Protein AF-A0A7Y5V3I6-F1 (afdb_monomer)

Structure (mmCIF, N/CA/C/O backbone):
data_AF-A0A7Y5V3I6-F1
#
_entry.id   AF-A0A7Y5V3I6-F1
#
loop_
_atom_site.group_PDB
_atom_site.id
_atom_site.type_symbol
_atom_site.label_atom_id
_atom_site.label_alt_id
_atom_site.label_comp_id
_atom_site.label_asym_id
_atom_site.label_entity_id
_atom_site.label_seq_id
_atom_site.pdbx_PDB_ins_code
_atom_site.Cartn_x
_atom_site.Cartn_y
_atom_site.Cartn_z
_atom_site.occupancy
_atom_site.B_iso_or_equiv
_atom_site.auth_seq_id
_atom_site.auth_comp_id
_atom_site.auth_asym_id
_atom_site.auth_atom_id
_atom_site.pdbx_PDB_model_num
ATOM 1 N N . MET A 1 1 ? 12.542 26.590 9.702 1.00 32.09 1 MET A N 1
ATOM 2 C CA . MET A 1 1 ? 11.850 26.937 8.446 1.00 32.09 1 MET A CA 1
ATOM 3 C C . MET A 1 1 ? 12.357 25.949 7.407 1.00 32.09 1 MET A C 1
ATOM 5 O O . MET A 1 1 ? 13.538 25.983 7.094 1.00 32.09 1 MET A O 1
ATOM 9 N N . ILE A 1 2 ? 11.561 24.923 7.095 1.00 31.80 2 ILE A N 1
ATOM 10 C CA . ILE A 1 2 ? 12.020 23.717 6.388 1.00 31.80 2 ILE A CA 1
ATOM 11 C C . ILE A 1 2 ? 11.903 23.963 4.882 1.00 31.80 2 ILE A C 1
ATOM 13 O O . ILE A 1 2 ? 10.847 23.737 4.305 1.00 31.80 2 ILE A O 1
ATOM 17 N N . ASP A 1 3 ? 12.996 24.410 4.269 1.00 39.03 3 ASP A N 1
ATOM 18 C CA . ASP A 1 3 ? 13.195 24.379 2.819 1.00 39.03 3 ASP A CA 1
ATOM 19 C C . ASP A 1 3 ? 14.042 23.160 2.464 1.00 39.03 3 ASP A C 1
ATOM 21 O O . ASP A 1 3 ? 15.269 23.220 2.453 1.00 39.03 3 ASP A O 1
ATOM 25 N N . LYS A 1 4 ? 13.380 22.032 2.199 1.00 36.09 4 LYS A N 1
ATOM 26 C CA . LYS A 1 4 ? 13.916 20.949 1.360 1.00 36.09 4 LYS A CA 1
ATOM 27 C C . LYS A 1 4 ? 12.762 20.308 0.600 1.00 36.09 4 LYS A C 1
ATOM 29 O O . LYS A 1 4 ? 12.423 19.146 0.806 1.00 36.09 4 LYS A O 1
ATOM 34 N N . ILE A 1 5 ? 12.148 21.092 -0.285 1.00 38.62 5 ILE A N 1
ATOM 35 C CA . ILE A 1 5 ? 11.489 20.517 -1.456 1.00 38.62 5 ILE A CA 1
ATOM 36 C C . ILE A 1 5 ? 12.611 19.802 -2.208 1.00 38.62 5 ILE A C 1
ATOM 38 O O . ILE A 1 5 ? 13.498 20.443 -2.766 1.00 38.62 5 ILE A O 1
ATOM 42 N N . VAL A 1 6 ? 12.634 18.473 -2.108 1.00 43.81 6 VAL A N 1
ATOM 43 C CA . VAL A 1 6 ? 13.501 17.625 -2.924 1.00 43.81 6 VAL A CA 1
ATOM 44 C C . VAL A 1 6 ? 13.250 18.030 -4.370 1.00 43.81 6 VAL A C 1
ATOM 46 O O . VAL A 1 6 ? 12.114 17.986 -4.839 1.00 43.81 6 VAL A O 1
ATOM 49 N N . ASP A 1 7 ? 14.293 18.512 -5.038 1.00 39.78 7 ASP A N 1
ATOM 50 C CA . ASP A 1 7 ? 14.239 18.963 -6.421 1.00 39.78 7 ASP A CA 1
ATOM 51 C C . ASP A 1 7 ? 14.004 17.740 -7.321 1.00 39.78 7 ASP A C 1
ATOM 53 O O . ASP A 1 7 ? 14.928 17.056 -7.762 1.00 39.78 7 ASP A O 1
ATOM 57 N N . TRP A 1 8 ? 12.728 17.401 -7.523 1.00 36.53 8 TRP A N 1
ATOM 58 C CA . TRP A 1 8 ? 12.288 16.213 -8.257 1.00 36.53 8 TRP A CA 1
ATOM 59 C C . TRP A 1 8 ? 12.798 16.185 -9.703 1.00 36.53 8 TRP A C 1
ATOM 61 O O . TRP A 1 8 ? 12.896 15.110 -10.288 1.00 36.53 8 TRP A O 1
ATOM 71 N N . LYS A 1 9 ? 13.176 17.336 -10.278 1.00 33.19 9 LYS A N 1
ATOM 72 C CA . LYS A 1 9 ? 13.816 17.394 -11.599 1.00 33.19 9 LYS A CA 1
ATOM 73 C C . LYS A 1 9 ? 15.233 16.816 -11.576 1.00 33.19 9 LYS A C 1
ATOM 75 O O . LYS A 1 9 ? 15.596 16.102 -12.504 1.00 33.19 9 LYS A O 1
ATOM 80 N N . HIS A 1 10 ? 15.985 17.041 -10.498 1.00 32.56 10 HIS A N 1
ATOM 81 C CA . HIS A 1 10 ? 17.285 16.400 -10.286 1.00 32.56 10 HIS A CA 1
ATOM 82 C C . HIS A 1 10 ? 17.143 14.904 -9.994 1.00 32.56 10 HIS A C 1
ATOM 84 O O . HIS A 1 10 ? 17.870 14.106 -10.574 1.00 32.56 10 HIS A O 1
ATOM 90 N N . ALA A 1 11 ? 16.171 14.506 -9.164 1.00 41.66 11 ALA A N 1
ATOM 91 C CA . ALA A 1 11 ? 15.924 13.088 -8.886 1.00 41.66 11 ALA A CA 1
ATOM 92 C C . ALA A 1 11 ? 15.506 12.314 -10.148 1.00 41.66 11 ALA A C 1
ATOM 94 O O . ALA A 1 11 ? 15.926 11.177 -10.339 1.00 41.66 11 ALA A O 1
ATOM 95 N N . ARG A 1 12 ? 14.729 12.945 -11.037 1.00 38.62 12 ARG A N 1
ATOM 96 C CA . ARG A 1 12 ? 14.321 12.366 -12.319 1.00 38.62 12 ARG A CA 1
ATOM 97 C C . ARG A 1 12 ? 15.487 12.215 -13.299 1.00 38.62 12 ARG A C 1
ATOM 99 O O . ARG A 1 12 ? 15.620 11.142 -13.871 1.00 38.62 12 ARG A O 1
ATOM 106 N N . HIS A 1 13 ? 16.343 13.227 -13.460 1.00 35.78 13 HIS A N 1
ATOM 107 C CA . HIS A 1 13 ? 17.533 13.092 -14.313 1.00 35.78 13 HIS A CA 1
ATOM 108 C C . HIS A 1 13 ? 18.529 12.065 -13.757 1.00 35.78 13 HIS A C 1
ATOM 110 O O . HIS A 1 13 ? 19.020 11.242 -14.514 1.00 35.78 13 HIS A O 1
ATOM 116 N N . SER A 1 14 ? 18.758 12.013 -12.438 1.00 46.50 14 SER A N 1
ATOM 117 C CA . SER A 1 14 ? 19.600 10.961 -11.842 1.00 46.50 14 SER A CA 1
ATOM 118 C C . SER A 1 14 ? 19.001 9.557 -11.981 1.00 46.50 14 SER A C 1
ATOM 120 O O . SER A 1 14 ? 19.741 8.579 -12.054 1.00 46.50 14 SER A O 1
ATOM 122 N N . PHE A 1 15 ? 17.672 9.445 -12.039 1.00 42.69 15 PHE A N 1
ATOM 123 C CA . PHE A 1 15 ? 16.989 8.186 -12.320 1.00 42.69 15 PHE A CA 1
ATOM 124 C C . PHE A 1 15 ? 17.135 7.784 -13.798 1.00 42.69 15 PHE A C 1
ATOM 126 O O . PHE A 1 15 ? 17.448 6.633 -14.083 1.00 42.69 15 PHE A O 1
ATOM 133 N N . GLU A 1 16 ? 16.995 8.733 -14.730 1.00 40.59 16 GLU A N 1
ATOM 134 C CA . GLU A 1 16 ? 17.219 8.531 -16.170 1.00 40.59 16 GLU A CA 1
ATOM 135 C C . GLU A 1 16 ? 18.694 8.194 -16.498 1.00 40.59 16 GLU A C 1
ATOM 137 O O . GLU A 1 16 ? 18.953 7.306 -17.312 1.00 40.59 16 GLU A O 1
ATOM 142 N N . ASP A 1 17 ? 19.661 8.780 -15.786 1.00 41.19 17 ASP A N 1
ATOM 143 C CA . ASP A 1 17 ? 21.087 8.435 -15.895 1.00 41.19 17 ASP A CA 1
ATOM 144 C C . ASP A 1 17 ? 21.392 7.035 -15.326 1.00 41.19 17 ASP A C 1
ATOM 146 O O . ASP A 1 17 ? 22.192 6.289 -15.898 1.00 41.19 17 ASP A O 1
ATOM 150 N N . MET A 1 18 ? 20.710 6.620 -14.247 1.00 40.28 18 MET A N 1
ATOM 151 C CA . MET A 1 18 ? 20.776 5.242 -13.739 1.00 40.28 18 MET A CA 1
ATOM 152 C C . MET A 1 18 ? 20.257 4.223 -14.768 1.00 40.28 18 MET A C 1
ATOM 154 O O . MET A 1 18 ? 20.820 3.138 -14.873 1.00 40.28 18 MET A O 1
ATOM 158 N N . MET A 1 19 ? 19.241 4.557 -15.570 1.00 45.66 19 MET A N 1
ATOM 159 C CA . MET A 1 19 ? 18.699 3.653 -16.601 1.00 45.66 19 MET A CA 1
ATOM 160 C C . MET A 1 19 ? 19.690 3.333 -17.738 1.00 45.66 19 MET A C 1
ATOM 162 O O . MET A 1 19 ? 19.475 2.373 -18.474 1.00 45.66 19 MET A O 1
ATOM 166 N N . SER A 1 20 ? 20.775 4.103 -17.882 1.00 45.34 20 SER A N 1
ATOM 167 C CA . SER A 1 20 ? 21.767 3.945 -18.961 1.00 45.34 20 SER A CA 1
ATOM 168 C C . SER A 1 20 ? 22.890 2.946 -18.634 1.00 45.34 20 SER A C 1
ATOM 170 O O . SER A 1 20 ? 23.680 2.576 -19.502 1.00 45.34 20 SER A O 1
ATOM 172 N N . LEU A 1 21 ? 22.969 2.498 -17.381 1.00 44.19 21 LEU A N 1
ATOM 173 C CA . LEU A 1 21 ? 23.824 1.403 -16.920 1.00 44.19 21 LEU A CA 1
ATOM 174 C C . LEU A 1 21 ? 22.918 0.183 -16.676 1.00 44.19 21 LEU A C 1
ATOM 176 O O . LEU A 1 21 ? 21.717 0.351 -16.520 1.00 44.19 21 LEU A O 1
ATOM 180 N N . ASN A 1 22 ? 23.453 -1.040 -16.611 1.00 49.19 22 ASN A N 1
ATOM 181 C CA . ASN A 1 22 ? 22.737 -2.333 -16.437 1.00 49.19 22 ASN A CA 1
ATOM 182 C C . ASN A 1 22 ? 21.706 -2.448 -15.273 1.00 49.19 22 ASN A C 1
ATOM 184 O O . ASN A 1 22 ? 21.137 -3.509 -15.030 1.00 49.19 22 ASN A O 1
ATOM 188 N N . ILE A 1 23 ? 21.444 -1.355 -14.570 1.00 51.81 23 ILE A N 1
ATOM 189 C CA . ILE A 1 23 ? 20.515 -1.133 -13.471 1.00 51.81 23 ILE A CA 1
ATOM 190 C C . ILE A 1 23 ? 19.076 -1.523 -13.830 1.00 51.81 23 ILE A C 1
ATOM 192 O O . ILE A 1 23 ? 18.378 -2.039 -12.966 1.00 51.81 23 ILE A O 1
ATOM 196 N N . GLY A 1 24 ? 18.628 -1.361 -15.080 1.00 49.88 24 GLY A N 1
ATOM 197 C CA . GLY A 1 24 ? 17.276 -1.776 -15.485 1.00 49.88 24 GLY A CA 1
ATOM 198 C C . GLY A 1 24 ? 16.981 -3.250 -15.167 1.00 49.88 24 GLY A C 1
ATOM 199 O O . GLY A 1 24 ? 15.963 -3.558 -14.550 1.00 49.88 24 GLY A O 1
ATOM 200 N N . ALA A 1 25 ? 17.909 -4.161 -15.481 1.00 54.38 25 ALA A N 1
ATOM 201 C CA . ALA A 1 25 ? 17.754 -5.594 -15.218 1.00 54.38 25 ALA A CA 1
ATOM 202 C C . ALA A 1 25 ? 17.862 -5.944 -13.721 1.00 54.38 25 ALA A C 1
ATOM 204 O O . ALA A 1 25 ? 17.125 -6.800 -13.228 1.00 54.38 25 ALA A O 1
ATOM 205 N N . ASP A 1 26 ? 18.744 -5.268 -12.982 1.00 54.72 26 ASP A N 1
ATOM 206 C CA . ASP A 1 26 ? 18.928 -5.506 -11.545 1.00 54.72 26 ASP A CA 1
ATOM 207 C C . ASP A 1 26 ? 17.756 -4.959 -10.713 1.00 54.72 26 ASP A C 1
ATOM 209 O O . ASP A 1 26 ? 17.316 -5.598 -9.753 1.00 54.72 26 ASP A O 1
ATOM 213 N N . VAL A 1 27 ? 17.178 -3.823 -11.116 1.00 58.81 27 VAL A N 1
ATOM 214 C CA . VAL A 1 27 ? 15.956 -3.271 -10.514 1.00 58.81 27 VAL A CA 1
ATOM 215 C C . VAL A 1 27 ? 14.744 -4.137 -10.875 1.00 58.81 27 VAL A C 1
ATOM 217 O O . VAL A 1 27 ? 13.923 -4.404 -10.001 1.00 58.81 27 VAL A O 1
ATOM 220 N N . SER A 1 28 ? 14.668 -4.666 -12.103 1.00 59.38 28 SER A N 1
ATOM 221 C CA . SER A 1 28 ? 13.620 -5.619 -12.517 1.00 59.38 28 SER A CA 1
ATOM 222 C C . SER A 1 28 ? 13.616 -6.879 -11.649 1.00 59.38 28 SER A C 1
ATOM 224 O O . SER A 1 28 ? 12.586 -7.250 -11.089 1.00 59.38 28 SER A O 1
ATOM 226 N N . LYS A 1 29 ? 14.790 -7.497 -11.456 1.00 62.47 29 LYS A N 1
ATOM 227 C CA . LYS A 1 29 ? 14.955 -8.663 -10.572 1.00 62.47 29 LYS A CA 1
ATOM 228 C C . LYS A 1 29 ? 14.627 -8.340 -9.118 1.00 62.47 29 LYS A C 1
ATOM 230 O O . LYS A 1 29 ? 14.011 -9.156 -8.441 1.00 62.47 29 LYS A O 1
ATOM 235 N N . SER A 1 30 ? 15.015 -7.155 -8.651 1.00 69.06 30 SER A N 1
ATOM 236 C CA . SER A 1 30 ? 14.695 -6.701 -7.296 1.00 69.06 30 SER A CA 1
ATOM 237 C C . SER A 1 30 ? 13.184 -6.546 -7.112 1.00 69.06 30 SER A C 1
ATOM 239 O O . SER A 1 30 ? 12.647 -7.013 -6.115 1.00 69.06 30 SER A O 1
ATOM 241 N N . CYS A 1 31 ? 12.477 -5.965 -8.085 1.00 75.50 31 CYS A N 1
ATOM 242 C CA . CYS A 1 31 ? 11.025 -5.808 -8.032 1.00 75.50 31 CYS A CA 1
ATOM 243 C C . CYS A 1 31 ? 10.252 -7.119 -8.215 1.00 75.50 31 CYS A C 1
ATOM 245 O O . CYS A 1 31 ? 9.181 -7.259 -7.635 1.00 75.50 31 CYS A O 1
ATOM 247 N N . ALA A 1 32 ? 10.794 -8.095 -8.947 1.00 72.50 32 ALA A N 1
ATOM 248 C CA . ALA A 1 32 ? 10.199 -9.428 -9.075 1.00 72.50 32 ALA A CA 1
ATOM 249 C C . ALA A 1 32 ? 10.183 -10.220 -7.751 1.00 72.50 32 ALA A C 1
ATOM 251 O O . ALA A 1 32 ? 9.398 -11.151 -7.595 1.00 72.50 32 ALA A O 1
ATOM 252 N N . GLN A 1 33 ? 11.051 -9.864 -6.801 1.00 75.25 33 GLN A N 1
ATOM 253 C CA . GLN A 1 33 ? 11.149 -10.501 -5.482 1.00 75.25 33 GLN A CA 1
ATOM 254 C C . GLN A 1 33 ? 10.392 -9.741 -4.384 1.00 75.25 33 GLN A C 1
ATOM 256 O O . GLN A 1 33 ? 10.406 -10.161 -3.227 1.00 75.25 33 GLN A O 1
ATOM 261 N N . VAL A 1 34 ? 9.770 -8.608 -4.718 1.00 81.19 34 VAL A N 1
ATOM 262 C CA . VAL A 1 34 ? 9.034 -7.767 -3.773 1.00 81.19 34 VAL A CA 1
ATOM 263 C C . VAL A 1 34 ? 7.549 -8.095 -3.870 1.00 81.19 34 VAL A C 1
ATOM 265 O O . VAL A 1 34 ? 6.971 -8.041 -4.953 1.00 81.19 34 VAL A O 1
ATOM 268 N N . ASP A 1 35 ? 6.931 -8.394 -2.726 1.00 88.69 35 ASP A N 1
ATOM 269 C CA . ASP A 1 35 ? 5.476 -8.525 -2.618 1.00 88.69 35 ASP A CA 1
ATOM 270 C C . ASP A 1 35 ? 4.784 -7.287 -3.209 1.00 88.69 35 ASP A C 1
ATOM 272 O O . ASP A 1 35 ? 5.226 -6.148 -3.017 1.00 88.69 35 ASP A O 1
ATOM 276 N N . SER A 1 36 ? 3.656 -7.481 -3.883 1.00 92.00 36 SER A N 1
ATOM 277 C CA . SER A 1 36 ? 2.857 -6.369 -4.387 1.00 92.00 36 SER A CA 1
ATOM 278 C C . SER A 1 36 ? 2.353 -5.476 -3.248 1.00 92.00 36 SER A C 1
ATOM 280 O O . SER A 1 36 ? 2.240 -5.885 -2.089 1.00 92.00 36 SER A O 1
ATOM 282 N N . PHE A 1 37 ? 1.985 -4.232 -3.571 1.00 91.75 37 PHE A N 1
ATOM 283 C CA . PHE A 1 37 ? 1.501 -3.291 -2.556 1.00 91.75 37 PHE A CA 1
ATOM 284 C C . PHE A 1 37 ? 0.282 -3.849 -1.810 1.00 91.75 37 PHE A C 1
ATOM 286 O O . PHE A 1 37 ? 0.172 -3.717 -0.590 1.00 91.75 37 PHE A O 1
ATOM 293 N N . GLY A 1 38 ? -0.611 -4.509 -2.550 1.00 93.19 38 GLY A N 1
ATOM 294 C CA . GLY A 1 38 ? -1.790 -5.160 -1.995 1.00 93.19 38 GLY A CA 1
ATOM 295 C C . GLY A 1 38 ? -1.465 -6.304 -1.034 1.00 93.19 38 GLY A C 1
ATOM 296 O O . GLY A 1 38 ? -2.065 -6.375 0.037 1.00 93.19 38 GLY A O 1
ATOM 297 N N . GLU A 1 39 ? -0.480 -7.143 -1.364 1.00 94.62 39 GLU A N 1
ATOM 298 C CA . GLU A 1 39 ? -0.026 -8.246 -0.504 1.00 94.62 39 GLU A CA 1
ATOM 299 C C . GLU A 1 39 ? 0.611 -7.737 0.790 1.00 94.62 39 GLU A C 1
ATOM 301 O O . GLU A 1 39 ? 0.296 -8.235 1.873 1.00 94.62 39 GLU A O 1
ATOM 306 N N . VAL A 1 40 ? 1.444 -6.693 0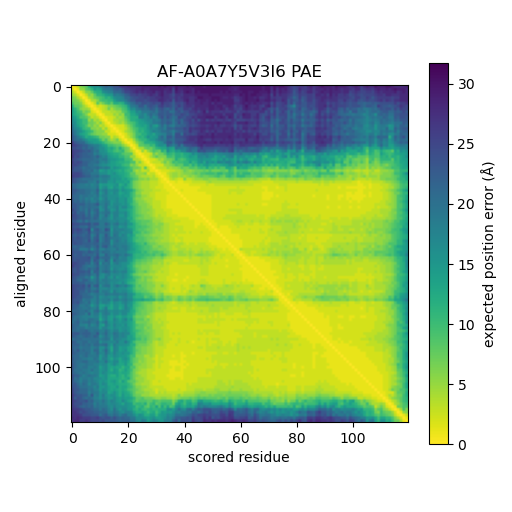.713 1.00 94.25 40 VAL A N 1
ATOM 307 C CA . VAL A 1 40 ? 2.022 -6.068 1.912 1.00 94.25 40 VAL A CA 1
ATOM 308 C C . VAL A 1 40 ? 0.918 -5.481 2.795 1.00 94.25 40 VAL A C 1
ATOM 310 O O . VAL A 1 40 ? 0.910 -5.703 4.010 1.00 94.25 40 VAL A O 1
ATOM 313 N N . LEU A 1 41 ? -0.046 -4.769 2.202 1.00 93.56 41 LEU A N 1
ATOM 314 C CA . LEU A 1 41 ? -1.166 -4.182 2.936 1.00 93.56 41 LEU A CA 1
ATOM 315 C C . LEU A 1 41 ? -2.056 -5.254 3.587 1.00 93.56 41 LEU A C 1
ATOM 317 O O . LEU A 1 41 ? -2.468 -5.092 4.740 1.00 93.56 41 LEU A O 1
ATOM 321 N N . ASP A 1 42 ? -2.333 -6.361 2.893 1.00 94.69 42 ASP A N 1
ATOM 322 C CA . ASP A 1 42 ? -3.116 -7.465 3.453 1.00 94.69 42 ASP A CA 1
ATOM 323 C C . ASP A 1 42 ? -2.353 -8.210 4.555 1.00 94.69 42 ASP A C 1
ATOM 325 O O . ASP A 1 42 ? -2.936 -8.537 5.588 1.00 94.69 42 ASP A O 1
ATOM 329 N N . SER A 1 43 ? -1.036 -8.386 4.417 1.00 95.06 43 SER A N 1
ATOM 330 C CA . SER A 1 43 ? -0.186 -8.930 5.483 1.00 95.06 43 SER A CA 1
ATOM 331 C C . SER A 1 43 ? -0.270 -8.073 6.751 1.00 95.06 43 SER A C 1
ATOM 333 O O . SER A 1 43 ? -0.518 -8.595 7.840 1.00 95.06 43 SER A O 1
ATOM 335 N N . ILE A 1 44 ? -0.128 -6.749 6.624 1.00 93.75 44 ILE A N 1
ATOM 336 C CA . ILE A 1 44 ? -0.248 -5.790 7.740 1.00 93.75 44 ILE A CA 1
ATOM 337 C C . ILE A 1 44 ? -1.628 -5.899 8.398 1.00 93.75 44 ILE A C 1
ATOM 339 O O . ILE A 1 44 ? -1.732 -5.935 9.632 1.00 93.75 44 ILE A O 1
ATOM 343 N N . ARG A 1 45 ? -2.687 -5.990 7.581 1.00 93.44 45 ARG A N 1
ATOM 344 C CA . ARG A 1 45 ? -4.070 -6.187 8.033 1.00 93.44 45 ARG A CA 1
ATOM 345 C C . ARG A 1 45 ? -4.209 -7.463 8.860 1.00 93.44 45 ARG A C 1
ATOM 347 O O . ARG A 1 45 ? -4.763 -7.417 9.959 1.00 93.44 45 ARG A O 1
ATOM 354 N N . GLN A 1 46 ? -3.730 -8.591 8.339 1.00 94.00 46 GLN A N 1
ATOM 355 C CA . GLN A 1 46 ? -3.842 -9.900 8.981 1.00 94.00 46 GLN A CA 1
ATOM 356 C C . GLN A 1 46 ? -3.058 -9.954 10.297 1.00 94.00 46 GLN A C 1
ATOM 358 O O . GLN A 1 46 ? -3.603 -10.388 11.313 1.00 94.00 46 GLN A O 1
ATOM 363 N N . GLN A 1 47 ? -1.822 -9.445 10.313 1.00 93.88 47 GLN A N 1
ATOM 364 C CA . GLN A 1 47 ? -0.975 -9.398 11.511 1.00 93.88 47 GLN A CA 1
ATOM 365 C C . GLN A 1 47 ? -1.621 -8.599 12.646 1.00 93.88 47 GLN A C 1
ATOM 367 O O . GLN A 1 47 ? -1.579 -9.009 13.805 1.00 93.88 47 GLN A O 1
ATOM 372 N N . ARG A 1 48 ? -2.290 -7.490 12.311 1.00 91.38 48 ARG A N 1
ATOM 373 C CA . ARG A 1 48 ? -3.027 -6.656 13.275 1.00 91.38 48 ARG A CA 1
ATOM 374 C C . ARG A 1 48 ? -4.460 -7.128 13.523 1.00 91.38 48 ARG A C 1
ATOM 376 O O . ARG A 1 48 ? -5.173 -6.497 14.297 1.00 91.38 48 ARG A O 1
ATOM 383 N N . ARG A 1 49 ? -4.895 -8.221 12.881 1.00 94.50 49 ARG A N 1
ATOM 384 C CA . ARG A 1 49 ? -6.273 -8.745 12.920 1.00 94.50 49 ARG A CA 1
ATOM 385 C C . ARG A 1 49 ? -7.326 -7.680 12.593 1.00 94.50 49 ARG A C 1
ATOM 387 O O . ARG A 1 49 ? -8.426 -7.694 13.143 1.00 94.50 49 ARG A O 1
ATOM 394 N N . LEU A 1 50 ? -6.985 -6.760 11.694 1.00 92.50 50 LEU A N 1
ATOM 395 C CA . LEU A 1 50 ? -7.882 -5.703 11.255 1.00 92.50 50 LEU A CA 1
ATOM 396 C C . LEU A 1 50 ? -8.851 -6.248 10.204 1.00 92.50 50 LEU A C 1
ATOM 398 O O . LEU A 1 50 ? -8.495 -7.005 9.294 1.00 92.50 50 LEU A O 1
ATOM 402 N N . ARG A 1 51 ? -10.106 -5.836 10.302 1.00 92.88 51 ARG A N 1
ATOM 403 C CA . ARG A 1 51 ? -11.072 -6.011 9.221 1.00 92.88 51 ARG A CA 1
ATOM 404 C C . ARG A 1 51 ? -10.902 -4.893 8.186 1.00 92.88 51 ARG A C 1
ATOM 406 O O . ARG A 1 51 ? -10.369 -3.826 8.490 1.00 92.88 51 ARG A O 1
ATOM 413 N N . GLN A 1 52 ? -11.351 -5.123 6.952 1.00 89.38 52 GLN A N 1
ATOM 414 C CA . GLN A 1 52 ? -11.225 -4.122 5.882 1.00 89.38 52 GLN A CA 1
ATOM 415 C C . GLN A 1 52 ? -11.961 -2.811 6.206 1.00 89.38 52 GLN A C 1
ATOM 417 O O . GLN A 1 52 ? -11.457 -1.743 5.874 1.00 89.38 52 GLN A O 1
ATOM 422 N N . ASP A 1 53 ? -13.103 -2.872 6.898 1.00 89.75 53 ASP A N 1
ATOM 423 C CA . ASP A 1 53 ? -13.847 -1.695 7.368 1.00 89.75 53 ASP A CA 1
ATOM 424 C C . ASP A 1 53 ? -13.046 -0.872 8.385 1.00 89.75 53 ASP A C 1
ATOM 426 O O . ASP A 1 53 ? -13.088 0.353 8.359 1.00 89.75 53 ASP A O 1
ATOM 430 N N . GLN A 1 54 ? -12.261 -1.526 9.242 1.00 89.25 54 GLN A N 1
ATOM 431 C CA . GLN A 1 54 ? -11.402 -0.826 10.197 1.00 89.25 54 GLN A CA 1
ATOM 432 C C . GLN A 1 54 ? -10.251 -0.106 9.495 1.00 89.25 54 GLN A C 1
ATOM 434 O O . GLN A 1 54 ? -9.941 1.027 9.849 1.00 89.25 54 GLN A O 1
ATOM 439 N N . ILE A 1 55 ? -9.650 -0.726 8.473 1.00 87.88 55 ILE A N 1
ATOM 440 C CA . ILE A 1 55 ? -8.654 -0.045 7.636 1.00 87.88 55 ILE A CA 1
ATOM 441 C C . ILE A 1 55 ? -9.290 1.157 6.950 1.00 87.88 55 ILE A C 1
ATOM 443 O O . ILE A 1 55 ? -8.742 2.247 7.042 1.00 87.88 55 ILE A O 1
ATOM 447 N N . ALA A 1 56 ? -10.460 0.977 6.334 1.00 86.75 56 ALA A N 1
ATOM 448 C CA . ALA A 1 56 ? -11.176 2.035 5.626 1.00 86.75 56 ALA A CA 1
ATOM 449 C C . ALA A 1 56 ? -11.359 3.279 6.512 1.00 86.75 56 ALA A C 1
ATOM 451 O O . ALA A 1 56 ? -11.034 4.391 6.106 1.00 86.75 56 ALA A O 1
ATOM 452 N N . VAL A 1 57 ? -11.760 3.073 7.770 1.00 84.38 57 VAL A N 1
ATOM 453 C CA . VAL A 1 57 ? -11.857 4.146 8.769 1.00 84.38 57 VAL A CA 1
ATOM 454 C C . VAL A 1 57 ? -10.495 4.777 9.071 1.00 84.38 57 VAL A C 1
ATOM 456 O O . VAL A 1 57 ? -10.383 6.000 9.062 1.00 84.38 57 VAL A O 1
ATOM 459 N N . LEU A 1 58 ? -9.457 3.974 9.325 1.00 83.38 58 LEU A N 1
ATOM 460 C CA . LEU A 1 58 ? -8.131 4.474 9.713 1.00 83.38 58 LEU A CA 1
ATOM 461 C C . LEU A 1 58 ? -7.491 5.354 8.640 1.00 83.38 58 LEU A C 1
ATOM 463 O O . LEU A 1 58 ? -6.925 6.391 8.968 1.00 83.38 58 LEU A O 1
ATOM 467 N N . ILE A 1 59 ? -7.592 4.959 7.371 1.00 84.75 59 ILE A N 1
ATOM 468 C CA . ILE A 1 59 ? -7.001 5.696 6.246 1.00 84.75 59 ILE A CA 1
ATOM 469 C C . ILE A 1 59 ? -8.007 6.612 5.535 1.00 84.75 59 ILE A C 1
ATOM 471 O O . ILE A 1 59 ? -7.722 7.103 4.448 1.00 84.75 59 ILE A O 1
ATOM 475 N N . SER A 1 60 ? -9.163 6.870 6.162 1.00 84.25 60 SER A N 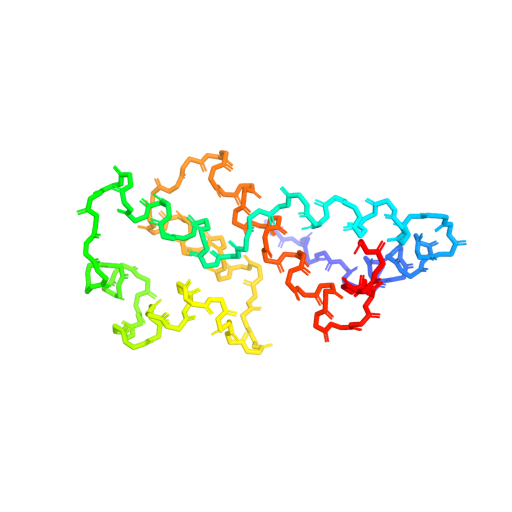1
ATOM 476 C CA . SER A 1 60 ? -10.217 7.770 5.667 1.00 84.25 60 SER A CA 1
ATOM 477 C C . SER A 1 60 ? -10.667 7.486 4.226 1.00 84.25 60 SER A C 1
ATOM 479 O O . SER A 1 60 ? -10.818 8.405 3.423 1.00 84.25 60 SER A O 1
ATOM 481 N N . CYS A 1 61 ? -10.899 6.217 3.887 1.00 85.25 61 CYS A N 1
ATOM 482 C CA . CYS A 1 61 ? -11.404 5.802 2.578 1.00 85.25 61 CYS A CA 1
ATOM 483 C C . CYS A 1 61 ? -12.581 4.823 2.702 1.00 85.25 61 CYS A C 1
ATOM 485 O O . CYS A 1 61 ? -12.983 4.423 3.794 1.00 85.25 61 CYS A O 1
ATOM 487 N N . SER A 1 62 ? -13.186 4.450 1.579 1.00 85.62 62 SER A N 1
ATOM 488 C CA . SER A 1 62 ? -14.278 3.479 1.541 1.00 85.62 62 SER A CA 1
ATOM 489 C C . SER A 1 62 ? -13.766 2.030 1.621 1.00 85.62 62 SER A C 1
ATOM 491 O O . SER A 1 62 ? -12.675 1.718 1.137 1.00 85.62 62 SER A O 1
ATOM 493 N N . PRO A 1 63 ? -14.571 1.078 2.133 1.00 86.88 63 PRO A N 1
ATOM 494 C CA . PRO A 1 63 ? -14.210 -0.344 2.109 1.00 86.88 63 PRO A CA 1
ATOM 495 C C . PRO A 1 63 ? -13.923 -0.881 0.697 1.00 86.88 63 PRO A C 1
ATOM 497 O O . PRO A 1 63 ? -13.079 -1.758 0.518 1.00 86.88 63 PRO A O 1
ATOM 500 N N . ALA A 1 64 ? -14.591 -0.331 -0.323 1.00 87.38 64 ALA A N 1
ATOM 501 C CA . ALA A 1 64 ? -14.336 -0.669 -1.719 1.00 87.38 64 ALA A CA 1
ATOM 502 C C . ALA A 1 64 ? -12.942 -0.208 -2.177 1.00 87.38 64 ALA A C 1
ATOM 504 O O . ALA A 1 64 ? -12.260 -0.940 -2.894 1.00 87.38 64 ALA A O 1
ATOM 505 N N . GLU A 1 65 ? -12.491 0.972 -1.745 1.00 86.00 65 GLU A N 1
ATOM 506 C CA . GLU A 1 65 ? -11.135 1.462 -2.014 1.00 86.00 65 GLU A CA 1
ATOM 507 C C . GLU A 1 65 ? -10.080 0.619 -1.301 1.00 86.00 65 GLU A C 1
ATOM 509 O O . GLU A 1 65 ? -9.098 0.237 -1.932 1.00 86.00 65 GLU A O 1
ATOM 514 N N . VAL A 1 66 ? -10.310 0.220 -0.045 1.00 87.19 66 VAL A N 1
ATOM 515 C CA . VAL A 1 66 ? -9.422 -0.727 0.656 1.00 87.19 66 VAL A CA 1
ATOM 516 C C . VAL A 1 66 ? -9.322 -2.052 -0.091 1.00 87.19 66 VAL A C 1
ATOM 518 O O . VAL A 1 66 ? -8.223 -2.556 -0.310 1.00 87.19 66 VAL A O 1
ATOM 521 N N . SER A 1 67 ? -10.456 -2.605 -0.527 1.00 90.81 67 SER A N 1
ATOM 522 C CA . SER A 1 67 ? -10.467 -3.837 -1.316 1.00 90.81 67 SER A CA 1
ATOM 523 C C . SER A 1 67 ? -9.680 -3.670 -2.618 1.00 90.81 67 SER A C 1
ATOM 525 O O . SER A 1 67 ? -8.888 -4.539 -2.975 1.00 90.81 67 SER A O 1
ATOM 527 N N . ARG A 1 68 ? -9.808 -2.530 -3.308 1.00 90.81 68 ARG A N 1
ATOM 528 C CA . ARG A 1 68 ? -9.001 -2.233 -4.501 1.00 90.81 68 ARG A CA 1
ATOM 529 C C . ARG A 1 68 ? -7.507 -2.179 -4.195 1.00 90.81 68 ARG A C 1
ATOM 531 O O . ARG A 1 68 ? -6.740 -2.763 -4.952 1.00 90.81 68 ARG A O 1
ATOM 538 N N . LEU A 1 69 ? -7.105 -1.528 -3.105 1.00 89.25 69 LEU A N 1
ATOM 539 C CA . LEU A 1 69 ? -5.704 -1.460 -2.684 1.00 89.25 69 LEU A CA 1
ATOM 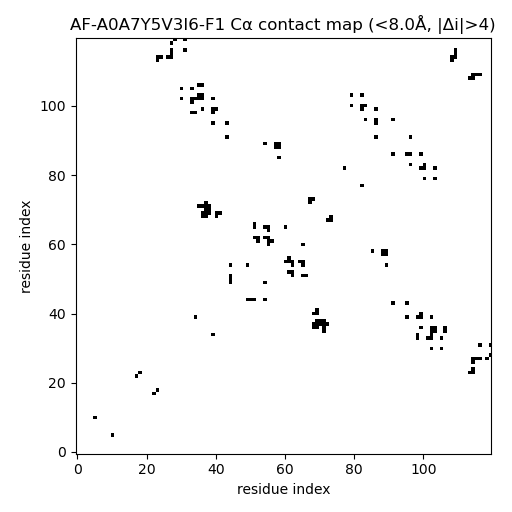540 C C . LEU A 1 69 ? -5.138 -2.855 -2.384 1.00 89.25 69 LEU A C 1
ATOM 542 O O . LEU A 1 69 ? -4.064 -3.179 -2.879 1.00 89.25 69 LEU A O 1
ATOM 546 N N . ILE A 1 70 ? -5.888 -3.698 -1.664 1.00 90.81 70 ILE A N 1
ATOM 547 C CA . ILE A 1 70 ? -5.512 -5.092 -1.363 1.00 90.81 70 ILE A CA 1
ATOM 548 C C . ILE A 1 70 ? -5.370 -5.934 -2.640 1.00 90.81 70 ILE A C 1
ATOM 550 O O . ILE A 1 70 ? -4.471 -6.759 -2.734 1.00 90.81 70 ILE A O 1
ATOM 554 N N . HIS A 1 71 ? -6.191 -5.691 -3.664 1.00 90.31 71 HIS A N 1
ATOM 555 C CA . HIS A 1 71 ? -6.061 -6.345 -4.975 1.00 90.31 71 HIS A CA 1
ATOM 556 C C . HIS A 1 71 ? -5.087 -5.619 -5.924 1.00 90.31 71 HIS A C 1
ATOM 558 O O . HIS A 1 71 ? -5.215 -5.737 -7.143 1.00 90.31 71 HIS A O 1
ATOM 564 N N . ASN A 1 72 ? -4.150 -4.830 -5.385 1.00 87.56 72 ASN A N 1
ATOM 565 C CA . ASN A 1 72 ? -3.107 -4.112 -6.125 1.00 87.56 72 ASN A CA 1
ATOM 566 C C . ASN A 1 72 ? -3.633 -3.152 -7.220 1.00 87.56 72 ASN A C 1
ATOM 568 O O . ASN A 1 72 ? -2.953 -2.863 -8.202 1.00 87.56 72 ASN A O 1
ATOM 572 N N . LYS A 1 73 ? -4.859 -2.633 -7.068 1.00 86.75 73 LYS A N 1
ATOM 573 C CA . LYS A 1 73 ? -5.469 -1.628 -7.959 1.00 86.75 73 LYS A CA 1
ATOM 574 C C . LYS A 1 73 ? -5.298 -0.230 -7.372 1.00 86.75 73 LYS A C 1
ATOM 576 O O . LYS A 1 73 ? -6.274 0.369 -6.904 1.00 86.75 73 LYS A O 1
ATOM 581 N N . LEU A 1 74 ? -4.066 0.277 -7.388 1.00 85.94 74 LEU A N 1
ATOM 582 C CA . LEU A 1 74 ? -3.730 1.563 -6.778 1.00 85.94 74 LEU A CA 1
ATOM 583 C C . LEU A 1 74 ? -4.315 2.752 -7.569 1.00 85.94 74 LEU A C 1
ATOM 585 O O . LEU A 1 74 ? -4.416 2.698 -8.800 1.00 85.94 74 LEU A O 1
ATOM 589 N N . PRO A 1 75 ? -4.708 3.846 -6.890 1.00 81.06 75 PRO A N 1
ATOM 590 C CA . PRO A 1 75 ? -5.078 5.092 -7.554 1.00 81.06 75 PRO A CA 1
ATOM 591 C C . PRO A 1 75 ? -3.927 5.626 -8.416 1.00 81.06 75 PRO A C 1
ATOM 593 O O . PRO A 1 75 ? -2.779 5.634 -7.982 1.00 81.06 75 PRO A O 1
ATOM 596 N N . LYS A 1 76 ? -4.234 6.144 -9.615 1.00 74.88 76 LYS A N 1
ATOM 597 C CA . LYS A 1 76 ? -3.227 6.723 -10.532 1.00 74.88 76 LYS A CA 1
ATOM 598 C C . LYS A 1 76 ? -2.425 7.878 -9.924 1.00 74.88 76 LYS A C 1
ATOM 600 O O . LYS A 1 76 ? -1.329 8.159 -10.389 1.00 74.88 76 LYS A O 1
ATOM 605 N N . TYR A 1 77 ? -2.992 8.549 -8.927 1.00 78.00 77 TYR A N 1
ATOM 606 C CA . TYR A 1 77 ? -2.404 9.718 -8.278 1.00 78.00 77 TYR A CA 1
ATOM 607 C C . TYR A 1 77 ? -1.986 9.442 -6.835 1.00 78.00 77 TYR A C 1
ATOM 609 O O . TYR A 1 77 ? -1.756 10.394 -6.101 1.00 78.00 77 TYR A O 1
ATOM 617 N N . LEU A 1 78 ? -1.900 8.168 -6.427 1.00 81.94 78 LEU A N 1
ATOM 618 C CA . LEU A 1 78 ? -1.361 7.835 -5.114 1.00 81.94 78 LEU A CA 1
ATOM 619 C C . LEU A 1 78 ? 0.090 8.317 -5.038 1.00 81.94 78 LEU A C 1
ATOM 621 O O . LEU A 1 78 ? 0.889 8.057 -5.936 1.00 81.94 78 LEU A O 1
ATOM 625 N N . THR A 1 79 ? 0.422 9.022 -3.970 1.00 86.38 79 THR A N 1
ATOM 626 C CA . THR A 1 79 ? 1.739 9.604 -3.729 1.00 86.38 79 THR A CA 1
ATOM 627 C C . THR A 1 79 ? 2.484 8.849 -2.634 1.00 86.38 79 THR A C 1
ATOM 629 O O . THR A 1 79 ? 1.892 8.216 -1.759 1.00 86.38 79 THR A O 1
ATOM 632 N N . LEU A 1 80 ? 3.814 8.974 -2.618 1.00 85.62 80 LEU A N 1
ATOM 633 C CA . LEU A 1 80 ? 4.637 8.413 -1.543 1.00 85.62 80 LEU A CA 1
ATOM 634 C C . LEU A 1 80 ? 4.267 8.997 -0.165 1.00 85.62 80 LEU A C 1
ATOM 636 O O . LEU A 1 80 ? 4.338 8.301 0.846 1.00 85.62 80 LEU A O 1
ATOM 640 N N . THR A 1 81 ? 3.845 10.265 -0.123 1.00 84.75 81 THR A N 1
ATOM 641 C CA . THR A 1 81 ? 3.362 10.918 1.100 1.00 84.75 81 THR A CA 1
ATOM 642 C C . THR A 1 81 ? 2.098 10.248 1.626 1.00 84.75 81 THR A C 1
ATOM 644 O O .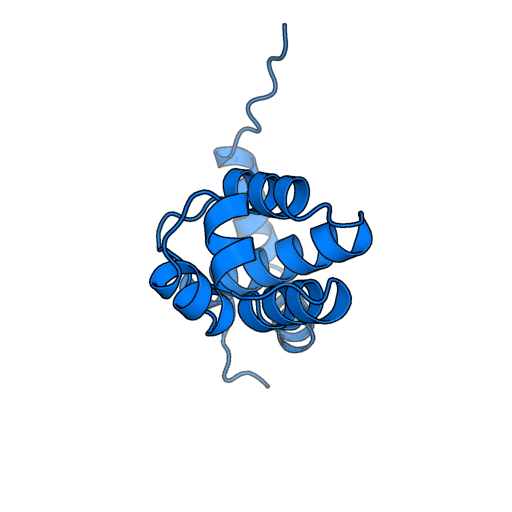 THR A 1 81 ? 2.022 9.981 2.822 1.00 84.75 81 THR A O 1
ATOM 647 N N . GLU A 1 82 ? 1.142 9.923 0.756 1.00 83.19 82 GLU A N 1
ATOM 648 C CA . GLU A 1 82 ? -0.070 9.195 1.146 1.00 83.19 82 GLU A CA 1
ATOM 649 C C . GLU A 1 82 ? 0.259 7.775 1.613 1.00 83.19 82 GLU A C 1
ATOM 651 O O . GLU A 1 82 ? -0.254 7.349 2.643 1.00 83.19 82 GLU A O 1
ATOM 656 N N . VAL A 1 83 ? 1.187 7.070 0.953 1.00 87.50 83 VAL A N 1
ATOM 657 C CA . VAL A 1 83 ? 1.669 5.754 1.420 1.00 87.50 83 VAL A CA 1
ATOM 658 C C . VAL A 1 83 ? 2.277 5.854 2.823 1.00 87.50 83 VAL A C 1
ATOM 660 O O . VAL A 1 83 ? 1.976 5.040 3.697 1.00 87.50 83 VAL A O 1
ATOM 663 N N . HIS A 1 84 ? 3.091 6.880 3.079 1.00 85.31 84 HIS A N 1
ATOM 664 C CA . HIS A 1 84 ? 3.671 7.115 4.399 1.00 85.31 84 HIS A CA 1
ATOM 665 C C . HIS A 1 84 ? 2.603 7.467 5.448 1.00 85.31 84 HIS A C 1
ATOM 667 O O . HIS A 1 84 ? 2.675 7.014 6.592 1.00 85.31 84 HIS A O 1
ATOM 673 N N . GLN A 1 85 ? 1.598 8.265 5.081 1.00 83.75 85 GLN A N 1
ATOM 674 C CA . GLN A 1 85 ? 0.467 8.576 5.956 1.00 83.75 85 GLN A CA 1
ATOM 675 C C . GLN A 1 85 ? -0.344 7.319 6.283 1.00 83.75 85 GLN A C 1
ATOM 677 O O . GLN A 1 85 ? -0.617 7.076 7.456 1.00 83.75 85 GLN A O 1
ATOM 682 N N . MET A 1 86 ? -0.655 6.482 5.289 1.00 89.56 86 MET A N 1
ATOM 683 C CA . MET A 1 86 ? -1.330 5.197 5.491 1.00 89.56 86 MET A CA 1
ATOM 684 C C . MET A 1 86 ? -0.543 4.301 6.447 1.00 89.56 86 MET A C 1
ATOM 686 O O . MET A 1 86 ? -1.112 3.763 7.394 1.00 89.56 86 MET A O 1
ATOM 690 N N . ALA A 1 87 ? 0.770 4.178 6.242 1.00 90.81 87 ALA A N 1
ATOM 691 C CA . ALA A 1 87 ? 1.633 3.387 7.109 1.00 90.81 87 ALA A CA 1
ATOM 692 C C . ALA A 1 87 ? 1.618 3.905 8.557 1.00 90.81 87 ALA A C 1
ATOM 694 O O . ALA A 1 87 ? 1.500 3.117 9.494 1.00 90.81 87 ALA A O 1
ATOM 695 N N . SER A 1 88 ? 1.666 5.228 8.742 1.00 87.19 88 SER A N 1
ATOM 696 C CA . SER A 1 88 ? 1.560 5.868 10.058 1.00 87.19 88 SER A CA 1
ATOM 697 C C . SER A 1 88 ? 0.211 5.582 10.732 1.00 87.19 88 SER A C 1
ATOM 699 O O . SER A 1 88 ? 0.169 5.159 11.886 1.00 87.19 88 SER A O 1
ATOM 701 N N . LEU A 1 89 ? -0.898 5.730 9.998 1.00 88.44 89 LEU A N 1
ATOM 702 C CA . LEU A 1 89 ? -2.262 5.497 10.497 1.00 88.44 89 LEU A CA 1
ATOM 703 C C . LEU A 1 89 ? -2.521 4.026 10.849 1.00 88.44 89 LEU A C 1
ATOM 705 O O . LEU A 1 89 ? -3.253 3.728 11.790 1.00 88.44 89 LEU A O 1
ATOM 709 N N . LEU A 1 90 ? -1.883 3.100 10.132 1.00 89.88 90 LEU A N 1
ATOM 710 C CA . LEU A 1 90 ? -1.911 1.665 10.424 1.00 89.88 90 LEU A CA 1
ATOM 711 C C . LEU A 1 90 ? -0.914 1.253 11.519 1.00 89.88 90 LEU A C 1
ATOM 713 O O . LEU A 1 90 ? -0.808 0.066 11.838 1.00 89.88 90 LEU A O 1
ATOM 717 N N . ASN A 1 91 ? -0.189 2.213 12.102 1.00 92.19 91 ASN A N 1
ATOM 718 C CA . ASN A 1 91 ? 0.864 1.983 13.085 1.00 92.19 91 ASN A CA 1
ATOM 719 C C . ASN A 1 91 ? 1.890 0.947 12.587 1.00 92.19 91 ASN A C 1
ATOM 721 O O . ASN A 1 91 ? 2.164 -0.064 13.241 1.00 92.19 91 ASN A O 1
ATOM 725 N N . CYS A 1 92 ? 2.385 1.150 11.365 1.00 88.44 92 CYS A N 1
ATOM 726 C CA . CYS A 1 92 ? 3.408 0.309 10.758 1.00 88.44 92 CYS A CA 1
ATOM 727 C C . CYS A 1 92 ? 4.752 0.493 11.464 1.00 88.44 92 CYS A C 1
ATOM 729 O O . CYS A 1 92 ? 5.185 1.607 11.756 1.00 88.44 92 CYS A O 1
ATOM 731 N N . SER A 1 93 ? 5.442 -0.618 11.688 1.00 91.00 93 SER A N 1
ATOM 732 C CA . SER A 1 93 ? 6.860 -0.627 12.007 1.00 91.00 93 SER A CA 1
ATOM 733 C C . SER A 1 93 ? 7.677 -0.056 10.846 1.00 91.00 93 SER A C 1
ATOM 735 O O . SER A 1 93 ? 7.223 0.046 9.702 1.00 91.00 93 SER A O 1
ATOM 737 N N . ARG A 1 94 ? 8.935 0.282 11.133 1.00 83.81 94 ARG A N 1
ATOM 738 C CA . ARG A 1 94 ? 9.877 0.754 10.113 1.00 83.81 94 ARG A CA 1
ATOM 739 C C . ARG A 1 94 ? 10.053 -0.257 8.976 1.00 83.81 94 ARG A C 1
ATOM 741 O O . ARG A 1 94 ? 10.167 0.151 7.828 1.00 83.81 94 ARG A O 1
ATOM 748 N N . GLU A 1 95 ? 10.081 -1.548 9.291 1.00 85.25 95 GLU A N 1
ATOM 749 C CA . GLU A 1 95 ? 10.235 -2.612 8.296 1.00 85.25 95 GLU A CA 1
ATOM 750 C C . GLU A 1 95 ? 9.021 -2.688 7.362 1.00 85.25 95 GLU A C 1
ATOM 752 O O . GLU A 1 95 ? 9.173 -2.716 6.143 1.00 85.25 95 GLU A O 1
ATOM 757 N N . GLU A 1 96 ? 7.811 -2.624 7.914 1.00 89.75 96 GLU A N 1
ATOM 758 C CA . GLU A 1 96 ? 6.569 -2.618 7.132 1.00 89.75 96 GLU A CA 1
ATOM 759 C C . GLU A 1 96 ? 6.444 -1.370 6.256 1.00 89.75 96 GLU A C 1
ATOM 761 O O . GLU A 1 96 ? 6.020 -1.467 5.105 1.00 89.75 96 GLU A O 1
ATOM 766 N N . LEU A 1 97 ? 6.867 -0.207 6.764 1.00 85.44 97 LEU A N 1
ATOM 767 C CA . LEU A 1 97 ? 6.938 1.018 5.971 1.00 85.44 97 L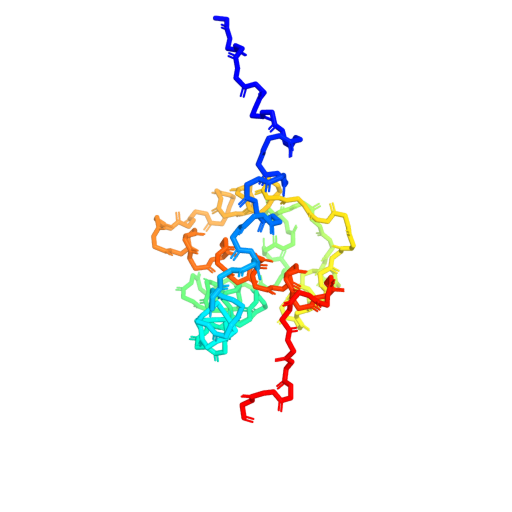EU A CA 1
ATOM 768 C C . LEU A 1 97 ? 7.878 0.846 4.771 1.00 85.44 97 LEU A C 1
ATOM 770 O O . LEU A 1 97 ? 7.510 1.204 3.655 1.00 85.44 97 LEU A O 1
ATOM 774 N N . VAL A 1 98 ? 9.071 0.281 4.980 1.00 85.44 98 VAL A N 1
ATOM 775 C CA . VAL A 1 98 ? 10.024 0.015 3.890 1.00 85.44 98 VAL A CA 1
ATOM 776 C C . VAL A 1 98 ? 9.426 -0.955 2.871 1.00 85.44 98 VAL A C 1
ATOM 778 O O . VAL A 1 98 ? 9.534 -0.706 1.673 1.00 85.44 98 VAL A O 1
ATOM 781 N N . ARG A 1 99 ? 8.734 -2.010 3.321 1.00 88.06 99 ARG A N 1
ATOM 782 C CA . ARG A 1 99 ? 8.041 -2.953 2.426 1.00 88.06 99 ARG A CA 1
ATOM 783 C C . ARG A 1 99 ? 6.952 -2.268 1.596 1.00 88.06 99 ARG A C 1
ATOM 785 O O . ARG A 1 99 ? 6.930 -2.453 0.384 1.00 88.06 99 ARG A O 1
ATOM 792 N N . LEU A 1 100 ? 6.102 -1.437 2.208 1.00 87.38 100 LEU A N 1
ATOM 793 C CA . LEU A 1 100 ? 5.059 -0.680 1.497 1.00 87.38 100 LEU A CA 1
ATOM 794 C C . LEU A 1 100 ? 5.648 0.291 0.469 1.00 87.38 100 LEU A C 1
ATOM 796 O O . LEU A 1 100 ? 5.143 0.386 -0.648 1.00 87.38 100 LEU A O 1
ATOM 800 N N . ILE A 1 101 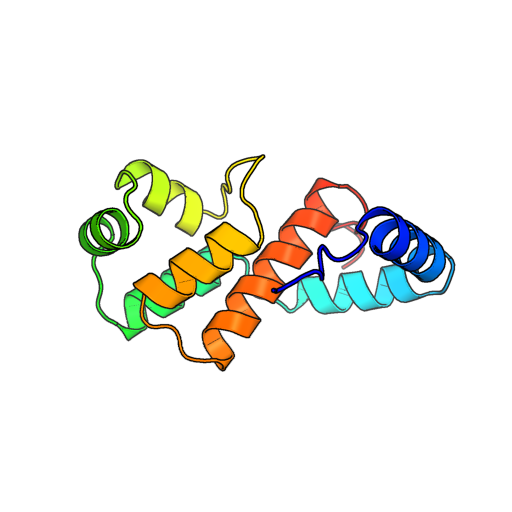? 6.720 1.000 0.834 1.00 86.25 101 ILE A N 1
ATOM 801 C CA . ILE A 1 101 ? 7.406 1.929 -0.068 1.00 86.25 101 ILE A CA 1
ATOM 802 C C . ILE A 1 101 ? 8.026 1.174 -1.245 1.00 86.25 101 ILE A C 1
ATOM 804 O O . ILE A 1 101 ? 7.815 1.578 -2.384 1.00 86.25 101 ILE A O 1
ATOM 808 N N . ASN A 1 102 ? 8.743 0.075 -0.998 1.00 86.31 102 ASN A N 1
ATOM 809 C CA . ASN A 1 102 ? 9.362 -0.715 -2.063 1.00 86.31 102 ASN A CA 1
ATOM 810 C C . ASN A 1 102 ? 8.311 -1.279 -3.023 1.00 86.31 102 ASN A C 1
ATOM 812 O O . ASN A 1 102 ? 8.456 -1.142 -4.235 1.00 86.31 102 ASN A O 1
ATOM 816 N N . ALA A 1 103 ? 7.220 -1.831 -2.490 1.00 89.44 103 ALA A N 1
ATOM 817 C CA . ALA A 1 103 ? 6.118 -2.345 -3.293 1.00 89.44 103 ALA A CA 1
ATOM 818 C C . ALA A 1 103 ? 5.456 -1.245 -4.142 1.00 89.44 103 ALA A C 1
ATOM 820 O O . ALA A 1 103 ? 5.161 -1.449 -5.321 1.00 89.44 103 ALA A O 1
ATOM 821 N N . PHE A 1 104 ? 5.270 -0.050 -3.571 1.00 88.94 104 PHE A N 1
ATOM 822 C CA . PHE A 1 104 ? 4.737 1.106 -4.291 1.00 88.94 104 PHE A CA 1
ATOM 823 C C . PHE A 1 104 ? 5.685 1.602 -5.393 1.00 88.94 104 PHE A C 1
ATOM 825 O O . PHE A 1 104 ? 5.244 1.867 -6.511 1.00 88.94 104 PHE A O 1
ATOM 832 N N . VAL A 1 105 ? 6.986 1.698 -5.108 1.00 85.69 105 VAL A N 1
ATOM 833 C CA . VAL A 1 105 ? 7.997 2.097 -6.096 1.00 85.69 105 VAL A CA 1
ATOM 834 C C . VAL A 1 105 ? 8.036 1.092 -7.241 1.00 85.69 105 VAL A C 1
ATOM 836 O O . VAL A 1 105 ? 7.926 1.501 -8.392 1.00 85.69 105 VAL A O 1
ATOM 839 N N . CYS A 1 106 ? 8.094 -0.209 -6.953 1.00 84.38 106 CYS A N 1
ATOM 840 C CA . CYS A 1 106 ? 8.058 -1.240 -7.987 1.00 84.38 106 CYS A CA 1
ATOM 841 C C . CYS A 1 106 ? 6.788 -1.151 -8.841 1.00 84.38 106 CYS A C 1
ATOM 843 O O . CYS A 1 106 ? 6.881 -1.163 -10.066 1.00 84.38 106 CYS A O 1
ATOM 845 N N . TYR A 1 107 ? 5.616 -0.945 -8.228 1.00 85.88 107 TYR A N 1
ATOM 846 C CA . TYR A 1 107 ? 4.374 -0.696 -8.966 1.00 85.88 107 TYR A CA 1
ATOM 847 C C . TYR A 1 107 ? 4.475 0.505 -9.921 1.00 85.88 107 TYR A C 1
ATOM 849 O O . TYR A 1 107 ? 4.010 0.417 -11.060 1.00 85.88 107 TYR A O 1
ATOM 857 N N . LEU A 1 108 ? 5.071 1.624 -9.495 1.00 83.19 108 LEU A N 1
ATOM 858 C CA . LEU A 1 108 ? 5.270 2.781 -10.373 1.00 83.19 108 LEU A CA 1
ATOM 859 C C . LEU A 1 108 ? 6.206 2.440 -11.536 1.00 83.19 108 LEU A C 1
ATOM 861 O O . LEU A 1 108 ? 5.897 2.773 -12.677 1.00 83.19 108 LEU A O 1
ATOM 865 N N . LEU A 1 109 ? 7.314 1.750 -11.266 1.00 79.88 109 LEU A N 1
ATOM 866 C CA . LEU A 1 109 ? 8.289 1.385 -12.293 1.00 79.88 109 LEU A CA 1
ATOM 867 C C . LEU A 1 109 ? 7.696 0.446 -13.351 1.00 79.88 109 LEU A C 1
ATOM 869 O O . LEU A 1 109 ? 7.903 0.680 -14.542 1.00 79.88 109 LEU A O 1
ATOM 873 N N . PHE A 1 110 ? 6.889 -0.537 -12.940 1.00 77.88 110 PHE A N 1
ATOM 874 C CA . PHE A 1 110 ? 6.144 -1.393 -13.867 1.00 77.88 110 PHE A CA 1
ATOM 875 C C . PHE A 1 110 ? 5.141 -0.588 -14.708 1.00 77.88 110 PHE A C 1
ATOM 877 O O . PHE A 1 110 ? 5.145 -0.671 -15.932 1.00 77.88 110 PHE A O 1
ATOM 884 N N . ASN A 1 111 ? 4.300 0.245 -14.083 1.00 75.81 111 ASN A N 1
ATOM 885 C CA . ASN A 1 111 ? 3.262 0.981 -14.821 1.00 75.81 111 ASN A CA 1
ATOM 886 C C . ASN A 1 111 ? 3.804 2.079 -15.739 1.00 75.81 111 ASN A C 1
ATOM 888 O O . ASN A 1 111 ? 3.137 2.453 -16.704 1.00 75.81 111 ASN A O 1
ATOM 892 N N . HIS A 1 112 ? 4.986 2.613 -15.443 1.00 72.19 112 HIS A N 1
ATOM 893 C CA . HIS A 1 112 ? 5.664 3.571 -16.309 1.00 72.19 112 HIS A CA 1
ATOM 894 C C . HIS A 1 112 ? 6.503 2.901 -17.408 1.00 72.19 112 HIS A C 1
ATOM 896 O O . HIS A 1 112 ? 7.143 3.616 -18.176 1.00 72.19 112 HIS A O 1
ATOM 902 N N . GLY A 1 113 ? 6.483 1.565 -17.514 1.00 66.06 113 GLY A N 1
ATOM 903 C CA . GLY A 1 113 ? 7.222 0.819 -18.536 1.00 66.06 113 GLY A CA 1
ATOM 904 C C . GLY A 1 113 ? 8.740 0.900 -18.367 1.00 66.06 113 GLY A C 1
ATOM 905 O O . GLY A 1 113 ? 9.475 0.730 -19.333 1.00 66.06 113 GLY A O 1
ATOM 906 N N . VAL A 1 114 ? 9.209 1.207 -17.153 1.00 63.59 114 VAL A N 1
ATOM 907 C CA . VAL A 1 114 ? 10.641 1.258 -16.818 1.00 63.59 114 VAL A CA 1
ATOM 908 C C . VAL A 1 114 ? 11.199 -0.154 -16.635 1.00 63.59 114 VAL A C 1
ATOM 910 O O . VAL A 1 114 ? 12.380 -0.396 -16.868 1.00 63.59 114 VAL A O 1
ATOM 913 N N . ILE A 1 115 ? 10.344 -1.082 -16.208 1.00 61.41 115 ILE A N 1
ATOM 914 C CA . ILE A 1 115 ? 10.669 -2.479 -15.945 1.00 61.41 115 ILE A CA 1
ATOM 915 C C . ILE A 1 115 ? 9.697 -3.348 -16.735 1.00 61.41 115 ILE A C 1
ATOM 917 O O . ILE A 1 115 ? 8.486 -3.139 -16.653 1.00 61.41 115 ILE A O 1
ATOM 921 N N . ASP A 1 116 ? 10.234 -4.328 -17.458 1.00 55.28 116 ASP A N 1
ATOM 922 C CA . ASP A 1 116 ? 9.452 -5.300 -18.214 1.00 55.28 116 ASP A CA 1
ATOM 923 C C . ASP A 1 116 ? 9.147 -6.528 -17.342 1.00 55.28 116 ASP A C 1
ATOM 925 O O . ASP A 1 116 ? 10.052 -7.112 -16.738 1.00 55.28 116 ASP A O 1
ATOM 929 N N . THR A 1 117 ? 7.873 -6.909 -17.235 1.00 51.38 117 THR A N 1
ATOM 930 C CA . THR A 1 117 ? 7.443 -8.088 -16.461 1.00 51.38 117 THR A CA 1
ATOM 931 C C . THR A 1 117 ? 7.744 -9.401 -17.175 1.00 51.38 117 THR A C 1
ATOM 933 O O . THR A 1 117 ? 7.764 -10.440 -16.523 1.00 51.38 117 THR A O 1
ATOM 936 N N . ASP A 1 118 ? 8.017 -9.355 -18.481 1.00 47.22 118 ASP A N 1
ATOM 937 C CA . ASP A 1 118 ? 8.252 -10.541 -19.315 1.00 47.22 118 ASP A CA 1
ATOM 938 C C . ASP A 1 118 ? 9.732 -10.982 -19.332 1.00 47.22 118 ASP A C 1
ATOM 940 O O . ASP A 1 118 ? 10.105 -11.926 -20.027 1.00 47.22 118 ASP A O 1
ATOM 944 N N . ALA A 1 119 ? 10.594 -10.307 -18.562 1.00 42.81 119 ALA A N 1
ATOM 945 C CA . ALA A 1 119 ? 12.024 -10.609 -18.453 1.00 42.81 119 ALA A CA 1
ATOM 946 C C . ALA A 1 119 ? 12.383 -11.599 -17.319 1.00 42.81 119 ALA A C 1
ATOM 948 O O . ALA A 1 119 ? 13.568 -11.745 -16.995 1.00 42.81 119 ALA A O 1
ATOM 949 N N . VAL A 1 120 ? 11.387 -12.263 -16.715 1.00 39.06 120 VAL A N 1
ATOM 950 C CA . VAL A 1 120 ? 11.566 -13.328 -15.707 1.00 39.06 120 VAL A CA 1
ATOM 951 C C . VAL A 1 120 ? 11.080 -14.665 -16.247 1.00 39.06 120 VAL A C 1
ATOM 953 O O . VAL A 1 120 ? 9.899 -14.746 -16.644 1.00 39.06 120 VAL A O 1
#

Mean predicted aligned error: 10.25 Å

Foldseek 3Di:
DDPDPPPVVVVVVVVVVCLVPPNLVVLLVVLVPADALLCLLVVLCVVVVHDLVRLCVLLVHDSVQSVCRNVNNDDPPDDLVSLVSSCVSSVHDPVSSVSNSSNVVSSVCVVVVSHDPVPD

Solvent-accessible surface area (backbone atoms only — not comparable to full-atom values): 6867 Å² total; per-residue (Å²): 133,91,86,72,80,74,58,60,70,57,56,48,51,56,48,58,57,45,58,78,43,80,46,45,63,56,50,35,55,54,42,74,73,46,60,49,44,6,54,48,51,46,50,54,30,58,77,68,68,52,52,61,62,56,48,10,60,57,64,74,48,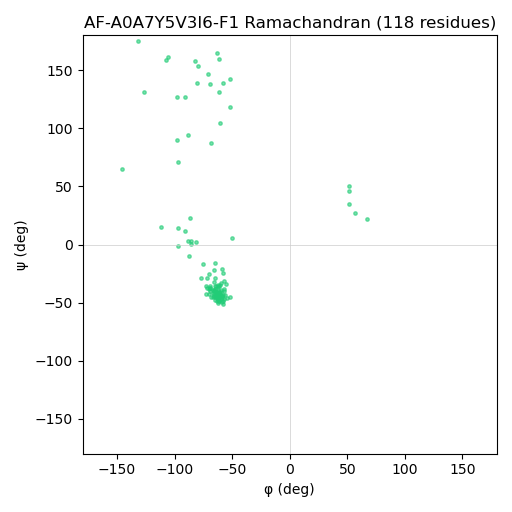50,51,68,55,45,51,31,35,44,70,60,53,68,65,95,79,69,44,73,66,55,53,50,50,43,31,57,59,68,66,50,52,74,68,55,41,51,49,44,50,51,16,46,51,40,52,50,36,44,76,70,66,66,30,69,83,83,80,114

Secondary structure (DSSP, 8-state):
-------HHHHHHHHHHHTTTTHHHHHHHHHHTSPPHHHHHHHHHHHTT--HHHHHHHTT--HHHHHHHHTT---TT--HHHHHHHHHHTT--HHHHHHHHHHHHHHHHHHTTSS-GGG-

Nearest PDB structures (foldseek):
  4i6u-assembly1_A  TM=7.728E-01  e=1.418E-02  Enterobacter sp. RFL1396
  1r69-assembly1_A  TM=7.930E-01 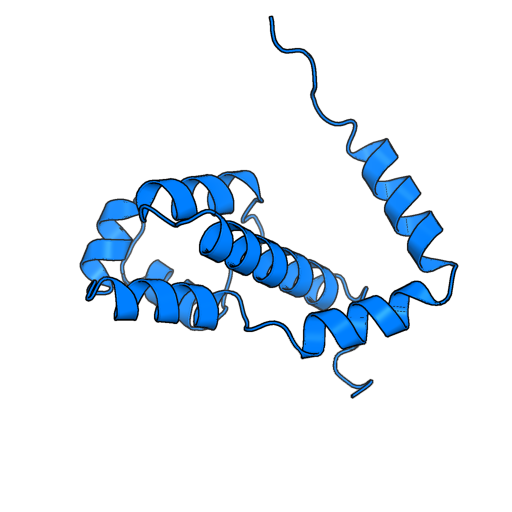 e=3.962E-02  Phage 434
  3f51-assembly1_A  TM=7.244E-01  e=3.575E-02  Corynebacterium glutamicum
  2cro-assembly1_A  TM=7.959E-01  e=9.986E-02  Phage 434
  1b0n-assembly1_A  TM=6.501E-01  e=6.971E-02  Bacillus subtilis

Radius of gyration: 15.75 Å; Cα contacts (8 Å, |Δi|>4): 98; chains: 1; bounding box: 38×40×33 Å

Sequence (120 aa):
MIDKIVDWKHARHSFEDMMSLNIGADVSKSCAQVDSFGEVLDSIRQQRRLRQDQIAVLISCSPAEVSRLIHNKLPKYLTLTEVHQMASLLNCSREELVRLINAFVCYLLFNHGVIDTDAV

pLDDT: mean 74.1, std 20.17, ran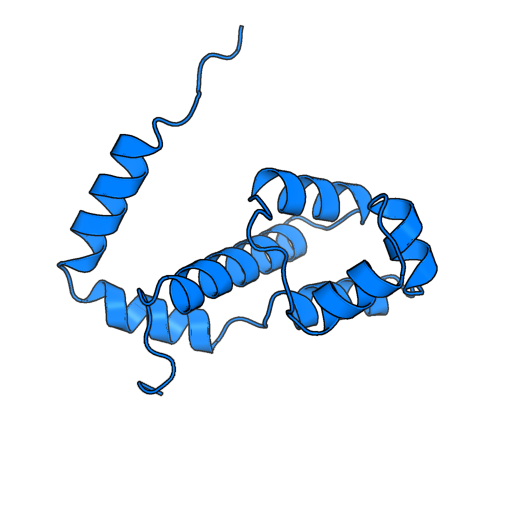ge [31.8, 95.06]